Protein AF-A0A3D1I9N8-F1 (afdb_monomer_lite)

pLDDT: mean 86.3, std 16.79, range [46.5, 98.31]

Sequence (96 aa):
MIGLLALAAAQWLTAPTDWPAIKPNPVIERWRAQKRGIFLHFGMSTFTGDEYGGIPAGVDRYAPANADPEQWVTVAKRAGFRYAVLTAKHCYGFCL

Structure (mmCIF, N/CA/C/O backbone):
data_AF-A0A3D1I9N8-F1
#
_entry.id   AF-A0A3D1I9N8-F1
#
loop_
_atom_site.group_PDB
_atom_site.id
_atom_site.type_symbol
_atom_site.label_atom_id
_atom_site.label_alt_id
_atom_site.label_comp_id
_atom_site.label_asym_id
_atom_site.label_entity_id
_atom_site.label_seq_id
_atom_site.pdbx_PDB_ins_code
_atom_site.Cartn_x
_atom_site.Cartn_y
_atom_site.Cartn_z
_atom_site.occupancy
_atom_site.B_iso_or_equiv
_atom_site.auth_seq_id
_atom_site.auth_comp_id
_atom_site.auth_asym_id
_atom_site.auth_atom_id
_atom_site.pdbx_PDB_model_num
ATOM 1 N N . MET A 1 1 ? 40.307 16.757 52.066 1.00 46.50 1 MET A N 1
ATOM 2 C CA . MET A 1 1 ? 39.883 16.970 50.665 1.00 46.50 1 MET A CA 1
ATOM 3 C C . MET A 1 1 ? 39.044 15.778 50.178 1.00 46.50 1 MET A C 1
ATOM 5 O O . MET A 1 1 ? 39.382 15.135 49.198 1.00 46.50 1 MET A O 1
ATOM 9 N N . ILE A 1 2 ? 37.973 15.435 50.903 1.00 48.75 2 ILE A N 1
ATOM 10 C CA . ILE A 1 2 ? 37.076 14.310 50.585 1.00 48.75 2 ILE A CA 1
ATOM 11 C C . ILE A 1 2 ? 35.683 14.756 51.030 1.00 48.75 2 ILE A C 1
ATOM 13 O O . ILE A 1 2 ? 35.363 14.672 52.209 1.00 48.75 2 ILE A O 1
ATOM 17 N N . GLY A 1 3 ? 34.898 15.355 50.140 1.00 48.25 3 GLY A N 1
A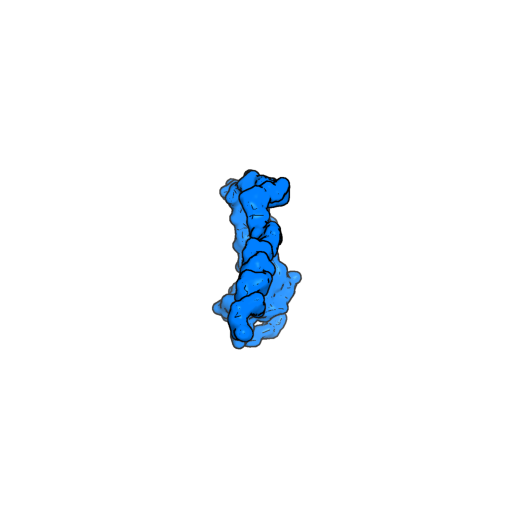TOM 18 C CA . GLY A 1 3 ? 33.596 15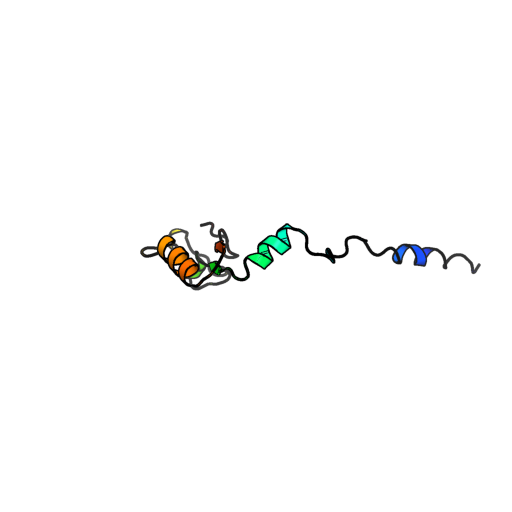.891 50.550 1.00 48.25 3 GLY A CA 1
ATOM 19 C C . GLY A 1 3 ? 32.778 16.574 49.466 1.00 48.25 3 GLY A C 1
ATOM 20 O O . GLY A 1 3 ? 31.904 17.360 49.800 1.00 48.25 3 GLY A O 1
ATOM 21 N N . LEU A 1 4 ? 33.051 16.320 48.182 1.00 52.47 4 LEU A N 1
ATOM 22 C CA . LEU A 1 4 ? 32.333 16.999 47.099 1.00 52.47 4 LEU A CA 1
ATOM 23 C C . LEU A 1 4 ? 32.093 16.100 45.875 1.00 52.47 4 LEU A C 1
ATOM 25 O O . LEU A 1 4 ? 32.296 16.517 44.744 1.00 52.47 4 LEU A O 1
ATOM 29 N N . LEU A 1 5 ? 31.689 14.844 46.089 1.00 50.06 5 LEU A N 1
ATOM 30 C CA . LEU A 1 5 ? 31.358 13.917 44.989 1.00 50.06 5 LEU A CA 1
ATOM 31 C C . LEU A 1 5 ? 30.003 13.206 45.139 1.00 50.06 5 LEU A C 1
ATOM 33 O O . LEU A 1 5 ? 29.665 12.372 44.310 1.00 50.06 5 LEU A O 1
ATOM 37 N N . ALA A 1 6 ? 29.193 13.544 46.148 1.00 53.00 6 ALA A N 1
ATOM 38 C CA . ALA A 1 6 ? 27.903 12.879 46.367 1.00 53.00 6 ALA A CA 1
ATOM 39 C C . ALA A 1 6 ? 26.685 13.622 45.778 1.00 53.00 6 ALA A C 1
ATOM 41 O O . ALA A 1 6 ? 25.613 13.033 45.690 1.00 53.00 6 ALA A O 1
ATOM 42 N N . LEU A 1 7 ? 26.813 14.888 45.352 1.00 50.88 7 LEU A N 1
ATOM 43 C CA . LEU A 1 7 ? 25.651 15.669 44.889 1.00 50.88 7 LEU A CA 1
ATOM 44 C C . LEU A 1 7 ? 25.342 15.556 43.385 1.00 50.88 7 LEU A C 1
ATOM 46 O O . LEU A 1 7 ? 24.248 15.926 42.969 1.00 50.88 7 LEU A O 1
ATOM 50 N N . ALA A 1 8 ? 26.254 15.029 42.565 1.00 52.47 8 ALA A N 1
ATOM 51 C CA . ALA A 1 8 ? 26.037 14.936 41.116 1.00 52.47 8 ALA A CA 1
ATOM 52 C C . ALA A 1 8 ? 25.188 13.721 40.689 1.00 52.47 8 ALA A C 1
ATOM 54 O O . ALA A 1 8 ? 24.643 13.717 39.590 1.00 52.47 8 ALA A O 1
ATOM 55 N N . ALA A 1 9 ? 25.031 12.700 41.542 1.00 53.69 9 ALA A N 1
ATOM 56 C CA . ALA A 1 9 ? 24.280 11.489 41.188 1.00 53.69 9 ALA A CA 1
ATOM 57 C C . ALA A 1 9 ? 22.749 11.678 41.237 1.00 53.69 9 ALA A C 1
ATOM 59 O O . ALA A 1 9 ? 22.017 10.944 40.579 1.00 53.69 9 ALA A O 1
ATOM 60 N N . ALA A 1 10 ? 22.252 12.680 41.972 1.00 52.06 10 ALA A N 1
ATOM 61 C CA . ALA A 1 10 ? 20.813 12.914 42.131 1.00 52.06 10 ALA A CA 1
ATOM 62 C C . ALA A 1 10 ? 20.137 13.477 40.864 1.00 52.06 10 ALA A C 1
ATOM 64 O O . ALA A 1 10 ? 18.932 13.320 40.690 1.00 52.06 10 ALA A O 1
ATOM 65 N N . GLN A 1 11 ? 20.903 14.094 39.958 1.00 52.50 11 GLN A N 1
ATOM 66 C CA . GLN A 1 11 ? 20.383 14.706 38.727 1.00 52.50 11 GLN A CA 1
ATOM 67 C C . GLN A 1 11 ? 20.095 13.679 37.617 1.00 52.50 11 GLN A C 1
ATOM 69 O O . GLN A 1 11 ? 19.413 13.993 36.649 1.00 52.50 11 GLN A O 1
ATOM 74 N N . TRP A 1 12 ? 20.580 12.443 37.768 1.00 52.53 12 TRP A N 1
ATOM 75 C CA . TRP A 1 12 ? 20.374 11.352 36.807 1.00 52.53 12 TRP A CA 1
ATOM 76 C C . TRP A 1 12 ? 19.145 10.486 37.121 1.00 52.53 12 TRP A C 1
ATOM 78 O O . TRP A 1 12 ? 18.790 9.616 36.333 1.00 52.53 12 TRP A O 1
ATOM 88 N N . LEU A 1 13 ? 18.481 10.716 38.262 1.00 55.16 13 LEU A N 1
ATOM 89 C CA . LEU A 1 13 ? 17.276 9.983 38.672 1.00 55.16 13 LEU A CA 1
ATOM 90 C C . LEU A 1 13 ? 15.970 10.620 38.184 1.00 55.16 13 LEU A C 1
ATOM 92 O O . LEU A 1 13 ? 14.913 10.002 38.303 1.00 55.16 13 LEU A O 1
ATOM 96 N N . THR A 1 14 ? 16.011 11.811 37.583 1.00 58.94 14 THR A N 1
ATOM 97 C CA . THR A 1 14 ? 14.869 12.330 36.825 1.00 58.94 14 THR A CA 1
ATOM 98 C C . THR A 1 14 ? 14.928 11.746 35.423 1.00 58.94 14 THR A C 1
ATOM 100 O O . THR A 1 14 ? 15.373 12.400 34.481 1.00 58.94 14 THR A O 1
ATOM 103 N N . ALA A 1 15 ? 14.527 10.478 35.299 1.00 58.06 15 ALA A N 1
ATOM 104 C CA . ALA A 1 15 ? 14.239 9.901 33.997 1.00 58.06 15 ALA A CA 1
ATOM 105 C C . ALA A 1 15 ? 13.293 10.854 33.234 1.00 58.06 15 ALA A C 1
ATOM 107 O O . ALA A 1 15 ? 12.374 11.405 33.855 1.00 58.06 15 ALA A O 1
ATOM 108 N N . PRO A 1 16 ? 13.507 11.068 31.925 1.00 61.12 16 PRO A N 1
ATOM 109 C CA . PRO A 1 16 ? 12.588 11.837 31.097 1.00 61.12 16 PRO A CA 1
ATOM 110 C C . PRO A 1 16 ? 11.155 11.304 31.312 1.00 61.12 16 PRO A C 1
ATOM 112 O O . PRO A 1 16 ? 10.900 10.105 31.182 1.00 61.12 16 PRO A O 1
ATOM 115 N N . THR A 1 17 ? 10.226 12.164 31.751 1.00 58.50 17 THR A N 1
ATOM 116 C CA . THR A 1 17 ? 8.818 11.773 32.016 1.00 58.50 17 THR A CA 1
ATOM 117 C C . THR A 1 17 ? 8.030 11.503 30.731 1.00 58.50 17 THR A C 1
ATOM 119 O O . THR A 1 17 ? 6.914 10.993 30.767 1.00 58.50 17 THR A O 1
ATOM 122 N N . ASP A 1 18 ? 8.656 11.767 29.594 1.00 63.97 18 ASP A N 1
ATOM 123 C CA . ASP A 1 18 ? 8.319 11.425 28.215 1.00 63.97 18 ASP A CA 1
ATOM 124 C C . ASP A 1 18 ? 8.494 9.927 27.896 1.00 63.97 18 ASP A C 1
ATOM 126 O O . ASP A 1 18 ? 8.632 9.528 26.738 1.00 63.97 18 ASP A O 1
ATOM 130 N N . TRP A 1 19 ? 8.399 9.072 28.921 1.00 60.94 19 TRP A N 1
ATOM 131 C CA . TRP A 1 19 ? 8.156 7.643 28.752 1.00 60.94 19 TRP A CA 1
ATOM 132 C C . TRP A 1 19 ? 6.973 7.441 27.791 1.00 60.94 19 TRP A C 1
ATOM 134 O O . TRP A 1 19 ? 5.965 8.151 27.918 1.00 60.94 19 TRP A O 1
ATOM 144 N N . PRO A 1 20 ? 7.050 6.498 26.831 1.00 68.94 20 PRO A N 1
ATOM 145 C CA . PRO A 1 20 ? 5.974 6.293 25.872 1.00 68.94 20 PRO A CA 1
ATOM 146 C C . PRO A 1 20 ? 4.643 6.138 26.606 1.00 68.94 20 PRO A C 1
ATOM 148 O O . PRO A 1 20 ? 4.562 5.440 27.619 1.00 68.94 20 PRO A O 1
ATOM 151 N N . ALA A 1 21 ? 3.618 6.834 26.106 1.00 69.56 21 ALA A N 1
ATOM 152 C CA . ALA A 1 21 ? 2.313 6.934 26.747 1.00 69.56 21 ALA A CA 1
ATOM 153 C C . ALA A 1 21 ? 1.842 5.565 27.272 1.00 69.56 21 ALA A C 1
ATOM 155 O O . ALA A 1 21 ? 1.547 4.654 26.501 1.00 69.56 21 ALA A O 1
ATOM 156 N N . ILE A 1 22 ? 1.768 5.430 28.600 1.00 77.06 22 ILE A N 1
ATOM 157 C CA . ILE A 1 22 ? 1.400 4.170 29.271 1.00 77.06 22 ILE A CA 1
ATOM 158 C C . ILE A 1 22 ? -0.079 3.833 29.013 1.00 77.06 22 ILE A C 1
ATOM 160 O O . ILE A 1 22 ? -0.487 2.673 29.050 1.00 77.06 22 ILE A O 1
ATOM 164 N N . LYS A 1 23 ? -0.896 4.853 28.721 1.00 83.00 23 LYS A N 1
ATOM 165 C CA . LYS A 1 23 ? -2.310 4.708 28.375 1.00 83.00 23 LYS A CA 1
ATOM 166 C C . LYS A 1 23 ? -2.539 5.052 26.899 1.00 83.00 23 LYS A C 1
ATOM 168 O O . LYS A 1 23 ? -2.044 6.081 26.439 1.00 83.00 23 LYS A O 1
ATOM 173 N N . PRO A 1 24 ? -3.323 4.242 26.168 1.00 84.31 24 PRO A N 1
ATOM 174 C CA . PRO A 1 24 ? -3.759 4.577 24.820 1.00 84.31 24 PRO A CA 1
ATOM 175 C C . PRO A 1 24 ? -4.505 5.911 24.793 1.00 84.31 24 PRO A C 1
ATOM 177 O O . PRO A 1 24 ? -5.373 6.167 25.628 1.00 84.31 24 PRO A O 1
ATOM 180 N N . ASN A 1 25 ? -4.196 6.749 23.807 1.00 89.75 25 ASN A N 1
ATOM 181 C CA . ASN A 1 25 ? -5.006 7.927 23.523 1.00 89.75 25 ASN A CA 1
ATOM 182 C C . ASN A 1 25 ? -6.264 7.530 22.708 1.00 89.75 25 ASN A C 1
ATOM 184 O O . ASN A 1 25 ? -6.327 6.421 22.160 1.00 89.75 25 ASN A O 1
ATOM 188 N N . PRO A 1 26 ? -7.255 8.428 22.561 1.00 93.69 26 PRO A N 1
ATOM 189 C CA . PRO A 1 26 ? -8.472 8.132 21.801 1.00 93.69 26 PRO A CA 1
ATOM 190 C C . PRO A 1 26 ? -8.230 7.721 20.336 1.00 93.69 26 PRO A C 1
ATOM 192 O O . PRO A 1 26 ? -9.030 6.982 19.764 1.00 93.69 26 PRO A O 1
ATOM 195 N N . VAL A 1 27 ? -7.123 8.159 19.719 1.00 93.56 27 VAL A N 1
ATOM 196 C CA . VAL A 1 27 ? -6.757 7.797 18.337 1.00 93.56 27 VAL A CA 1
ATOM 197 C C . VAL A 1 27 ? -6.358 6.325 18.248 1.00 93.56 27 VAL A C 1
ATOM 199 O O . VAL A 1 27 ? -6.844 5.608 17.372 1.00 93.56 27 VAL A O 1
ATOM 202 N N . ILE A 1 28 ? -5.523 5.855 19.177 1.00 93.06 28 ILE A N 1
ATOM 203 C CA . ILE A 1 28 ? -5.121 4.448 19.257 1.00 93.06 28 ILE A CA 1
ATOM 204 C C . ILE A 1 28 ? -6.328 3.561 19.559 1.00 93.06 28 ILE A C 1
ATOM 206 O O . ILE A 1 28 ? -6.479 2.518 18.927 1.00 93.06 28 ILE A O 1
ATOM 210 N N . GLU A 1 29 ? -7.226 3.980 20.451 1.00 94.62 29 GLU A N 1
ATOM 211 C CA . GLU A 1 29 ? -8.453 3.223 20.731 1.00 94.62 29 GLU A CA 1
ATOM 212 C C . GLU A 1 29 ? -9.381 3.147 19.511 1.00 94.62 29 GLU A C 1
ATOM 214 O O . GLU A 1 29 ? -9.880 2.070 19.172 1.00 94.62 29 GLU A O 1
ATOM 219 N N . ARG A 1 30 ? -9.532 4.244 18.757 1.00 95.00 30 ARG A N 1
ATOM 220 C CA . ARG A 1 30 ? -10.275 4.239 17.487 1.00 95.00 30 ARG A CA 1
ATOM 221 C C . ARG A 1 30 ? -9.661 3.286 16.458 1.00 95.00 30 ARG A C 1
ATOM 223 O O . ARG A 1 30 ? -10.409 2.623 15.737 1.00 95.00 30 ARG A O 1
ATOM 230 N N . TRP A 1 31 ? -8.332 3.215 16.374 1.00 94.75 31 TRP A N 1
ATOM 231 C CA . TRP A 1 31 ? -7.629 2.283 15.489 1.00 94.75 31 TRP A CA 1
ATOM 232 C C . TRP A 1 31 ? -7.787 0.827 15.953 1.00 94.75 31 TRP A C 1
ATOM 234 O O . TRP A 1 31 ? -8.154 -0.035 15.155 1.00 94.75 31 TRP A O 1
ATOM 244 N N . ARG A 1 32 ? -7.637 0.551 17.255 1.00 94.88 32 ARG A N 1
ATOM 245 C CA . ARG A 1 32 ? -7.876 -0.775 17.856 1.00 94.88 32 ARG A CA 1
ATOM 246 C C . ARG A 1 32 ? -9.301 -1.270 17.624 1.00 94.88 32 ARG A C 1
ATOM 248 O O . ARG A 1 32 ? -9.503 -2.457 17.363 1.00 94.88 32 ARG A O 1
ATOM 255 N N . ALA A 1 33 ? -10.290 -0.376 17.667 1.00 96.19 33 ALA A N 1
ATOM 256 C CA . ALA A 1 33 ? -11.683 -0.700 17.366 1.00 96.19 33 ALA A CA 1
ATOM 257 C C . ALA A 1 33 ? -11.892 -1.179 15.916 1.00 96.19 33 ALA A C 1
ATOM 259 O O . ALA A 1 33 ? -12.834 -1.926 15.657 1.00 96.19 33 ALA A O 1
ATOM 260 N N . GLN A 1 34 ? -11.000 -0.821 14.981 1.00 96.44 34 GLN A N 1
ATOM 261 C CA . GLN A 1 34 ? -11.036 -1.334 13.607 1.00 96.44 34 GLN A CA 1
ATOM 262 C C . GLN A 1 34 ? -10.611 -2.808 13.504 1.00 96.44 34 GLN A C 1
ATOM 264 O O . GLN A 1 34 ? -10.951 -3.457 12.521 1.00 96.44 34 GLN A O 1
ATOM 269 N N . LYS A 1 35 ? -9.909 -3.355 14.508 1.00 95.75 35 LYS A N 1
ATOM 270 C CA . LYS A 1 35 ? -9.417 -4.746 14.613 1.00 95.75 35 LYS A CA 1
ATOM 271 C C . LYS A 1 35 ? -8.406 -5.175 13.545 1.00 95.75 35 LYS A C 1
ATOM 273 O O . LYS A 1 35 ? -7.331 -5.645 13.900 1.00 95.75 35 LYS A O 1
ATOM 278 N N . ARG A 1 36 ? -8.738 -5.058 12.258 1.00 95.75 36 ARG A N 1
ATOM 279 C CA . ARG A 1 36 ? -7.935 -5.540 11.128 1.00 95.75 36 ARG A CA 1
ATOM 280 C C . ARG A 1 36 ? -7.99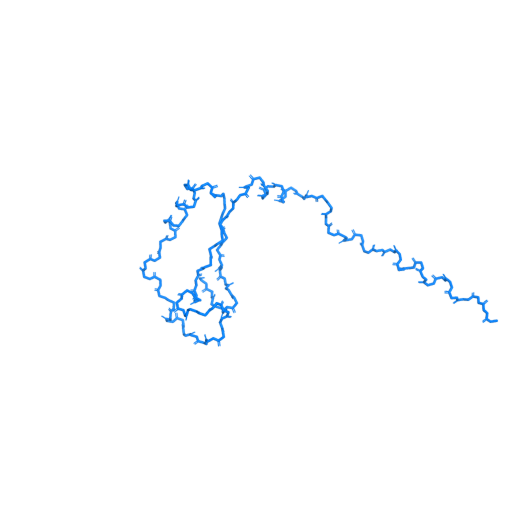2 -4.571 9.949 1.00 95.75 36 ARG A C 1
ATOM 282 O O . ARG A 1 36 ? -9.062 -4.093 9.575 1.00 95.75 36 ARG A O 1
ATOM 289 N N . GLY A 1 37 ? -6.836 -4.335 9.343 1.00 97.19 37 GLY A N 1
ATOM 290 C CA . GLY A 1 37 ? -6.683 -3.623 8.076 1.00 97.19 37 GLY A CA 1
ATOM 291 C C . GLY A 1 37 ? -5.749 -4.383 7.139 1.00 97.19 37 GLY A C 1
ATOM 292 O O . GLY A 1 37 ? -5.200 -5.417 7.522 1.00 97.19 37 GLY A O 1
ATOM 293 N N . ILE A 1 38 ? -5.599 -3.874 5.921 1.00 97.62 38 ILE A N 1
ATOM 294 C CA . ILE A 1 38 ? -4.716 -4.429 4.890 1.00 97.62 38 ILE A CA 1
ATOM 295 C C . ILE A 1 38 ? -3.600 -3.437 4.552 1.00 97.62 38 ILE A C 1
ATOM 297 O O . ILE A 1 38 ? -3.819 -2.225 4.563 1.00 97.62 38 ILE A O 1
ATOM 301 N N . PHE A 1 39 ? -2.412 -3.953 4.240 1.00 97.81 39 PHE A N 1
ATOM 302 C CA . PHE A 1 39 ? -1.295 -3.166 3.724 1.00 97.81 39 PHE A CA 1
ATOM 303 C C . PHE A 1 39 ? -1.034 -3.570 2.269 1.00 97.81 39 PHE A C 1
ATOM 305 O O . PHE A 1 39 ? -0.747 -4.731 1.989 1.00 97.81 39 PHE A O 1
ATOM 312 N N . LEU A 1 40 ? -1.164 -2.616 1.351 1.00 97.31 40 LEU A N 1
ATOM 313 C CA . LEU A 1 40 ? -0.965 -2.784 -0.083 1.00 97.31 40 LEU A CA 1
ATOM 314 C C . LEU A 1 40 ? 0.439 -2.296 -0.470 1.00 97.31 40 LEU A C 1
ATOM 316 O O . LEU A 1 40 ? 0.665 -1.094 -0.624 1.00 97.31 40 LEU A O 1
ATOM 320 N N . HIS A 1 41 ? 1.371 -3.240 -0.626 1.00 96.56 41 HIS A N 1
ATOM 321 C CA . HIS A 1 41 ? 2.672 -2.994 -1.252 1.00 96.56 41 HIS A CA 1
ATOM 322 C C . HIS A 1 41 ? 2.545 -3.217 -2.759 1.00 96.56 41 HIS A C 1
ATOM 324 O O . HIS A 1 41 ? 2.532 -4.349 -3.234 1.00 96.56 41 HIS A O 1
ATOM 330 N N . PHE A 1 42 ? 2.411 -2.122 -3.500 1.00 96.75 42 PHE A N 1
ATOM 331 C CA . PHE A 1 42 ? 2.305 -2.124 -4.954 1.00 96.75 42 PHE A CA 1
ATOM 332 C C . PHE A 1 42 ? 3.103 -0.946 -5.504 1.00 96.75 42 PHE A C 1
ATOM 334 O O . PHE A 1 42 ? 2.984 0.160 -4.990 1.00 96.75 42 PHE A O 1
ATOM 341 N N . GLY A 1 43 ? 3.940 -1.171 -6.512 1.00 95.31 43 GLY A N 1
ATOM 342 C CA . GLY A 1 43 ? 4.796 -0.124 -7.065 1.00 95.31 43 GLY A CA 1
ATOM 343 C C . GLY A 1 43 ? 5.934 -0.700 -7.890 1.00 95.31 43 GLY A C 1
ATOM 344 O O . GLY A 1 43 ? 5.838 -1.821 -8.378 1.00 95.31 43 GLY A O 1
ATOM 345 N N . MET A 1 44 ? 7.027 0.049 -8.041 1.00 96.38 44 MET A N 1
ATOM 346 C CA . MET A 1 44 ? 8.148 -0.356 -8.898 1.00 96.38 44 MET A CA 1
ATOM 347 C C . MET A 1 44 ? 8.701 -1.750 -8.558 1.00 96.38 44 MET A C 1
ATOM 349 O O . MET A 1 44 ? 8.916 -2.547 -9.467 1.00 96.38 44 MET A O 1
ATOM 353 N N . SER A 1 45 ? 8.813 -2.089 -7.268 1.00 95.19 45 SER A N 1
ATOM 354 C CA . SER A 1 45 ? 9.228 -3.421 -6.799 1.00 95.19 45 SER A CA 1
ATOM 355 C C . SER A 1 45 ? 8.380 -4.562 -7.377 1.00 95.19 45 SER A C 1
ATOM 357 O O . SER A 1 45 ? 8.905 -5.634 -7.663 1.00 95.19 45 SER A O 1
ATOM 359 N N . THR A 1 46 ? 7.090 -4.326 -7.650 1.00 95.81 46 THR A N 1
ATOM 360 C CA . THR A 1 46 ? 6.197 -5.296 -8.305 1.00 95.81 46 THR A CA 1
ATOM 361 C C . THR A 1 46 ? 6.624 -5.603 -9.747 1.00 95.81 46 THR A C 1
ATOM 363 O O . THR A 1 46 ? 6.425 -6.719 -10.218 1.00 95.81 46 THR A O 1
ATOM 366 N N . PHE A 1 47 ? 7.221 -4.640 -10.455 1.00 95.56 47 PHE A N 1
ATOM 367 C CA . PHE A 1 47 ? 7.611 -4.771 -11.866 1.00 95.56 47 PHE A CA 1
ATOM 368 C C . PHE A 1 47 ? 9.089 -5.118 -12.061 1.00 95.56 47 PHE A C 1
ATOM 370 O O . PHE A 1 47 ? 9.465 -5.680 -13.096 1.00 95.56 47 PHE A O 1
ATOM 377 N N . THR A 1 48 ? 9.939 -4.771 -11.100 1.00 94.56 48 THR A N 1
ATOM 378 C CA . THR A 1 48 ? 11.377 -5.068 -11.131 1.00 94.56 48 THR A CA 1
ATOM 379 C C . THR A 1 48 ? 11.717 -6.383 -10.438 1.00 94.56 48 THR A C 1
ATOM 381 O O . THR A 1 48 ? 12.740 -6.976 -10.764 1.00 94.56 48 THR A O 1
ATOM 384 N N . GLY A 1 49 ? 10.876 -6.852 -9.508 1.00 94.62 49 GLY A N 1
ATOM 385 C CA . GLY A 1 49 ? 11.192 -7.986 -8.634 1.00 94.62 49 GLY A CA 1
ATOM 386 C C . GLY A 1 49 ? 12.236 -7.653 -7.562 1.00 94.62 49 GLY A C 1
ATOM 387 O O . GLY A 1 49 ? 12.701 -8.550 -6.865 1.00 94.62 49 GLY A O 1
ATOM 388 N N . ASP A 1 50 ? 12.609 -6.378 -7.434 1.00 94.19 50 ASP A N 1
ATOM 389 C CA . ASP A 1 50 ? 13.545 -5.884 -6.433 1.00 94.19 50 ASP A CA 1
ATOM 390 C C . ASP A 1 50 ? 12.787 -5.175 -5.307 1.00 94.19 50 ASP A C 1
ATOM 392 O O . ASP A 1 50 ? 12.241 -4.078 -5.474 1.00 94.19 50 ASP A O 1
ATOM 396 N N . GLU A 1 51 ? 12.776 -5.814 -4.142 1.00 92.38 51 GLU A N 1
ATOM 397 C CA . GLU A 1 51 ? 12.067 -5.345 -2.955 1.00 92.38 51 GLU A CA 1
ATOM 398 C C . GLU A 1 51 ? 12.607 -4.002 -2.441 1.00 92.38 51 GLU A C 1
ATOM 400 O O . GLU A 1 51 ? 11.837 -3.163 -1.975 1.00 92.38 51 GLU A O 1
ATOM 405 N N . TYR A 1 52 ? 13.917 -3.766 -2.559 1.00 93.06 52 TYR A N 1
ATOM 406 C CA . TYR A 1 52 ? 14.591 -2.655 -1.881 1.00 93.06 52 TYR A CA 1
ATOM 407 C C . TYR A 1 52 ? 15.093 -1.552 -2.814 1.00 93.06 52 TYR A C 1
ATOM 409 O O . TYR A 1 52 ? 15.426 -0.466 -2.341 1.00 93.06 52 TYR A O 1
ATOM 417 N N . GLY A 1 53 ? 15.117 -1.798 -4.124 1.00 89.25 53 GLY A N 1
ATOM 418 C CA . GLY A 1 53 ? 15.562 -0.824 -5.122 1.00 89.25 53 GLY A CA 1
ATOM 419 C C . GLY A 1 53 ? 17.073 -0.673 -5.217 1.00 89.25 53 GLY A C 1
ATOM 420 O O . GLY A 1 53 ? 17.576 0.429 -5.423 1.00 89.25 53 GLY A O 1
ATOM 421 N N . GLY A 1 54 ? 17.798 -1.782 -5.080 1.00 90.88 54 GLY A N 1
ATOM 422 C CA . GLY A 1 54 ? 19.223 -1.850 -5.396 1.00 90.88 54 GLY A CA 1
ATOM 423 C C . GLY A 1 54 ? 19.515 -1.868 -6.902 1.00 90.88 54 GLY A C 1
ATOM 424 O O . GLY A 1 54 ? 20.613 -1.500 -7.314 1.00 90.88 54 GLY A O 1
ATOM 425 N N . ILE A 1 55 ? 18.550 -2.271 -7.728 1.00 89.50 55 ILE A N 1
ATOM 426 C CA . ILE A 1 55 ? 18.640 -2.307 -9.187 1.00 89.50 55 ILE A CA 1
ATOM 427 C C . ILE A 1 55 ? 17.905 -1.085 -9.739 1.00 89.50 55 ILE A C 1
ATOM 429 O O . ILE A 1 55 ? 16.681 -1.028 -9.613 1.00 89.50 55 ILE A O 1
ATOM 433 N N . PRO A 1 56 ? 18.596 -0.124 -10.379 1.00 90.69 56 PRO A N 1
ATOM 434 C CA . PRO A 1 56 ? 17.944 1.011 -11.018 1.00 90.69 56 PRO A CA 1
ATOM 435 C C . PRO A 1 56 ? 16.991 0.562 -12.130 1.00 90.69 56 PRO A C 1
ATOM 437 O O . PRO A 1 56 ? 17.350 -0.265 -12.968 1.00 90.69 56 PRO A O 1
ATOM 440 N N . ALA A 1 57 ? 15.801 1.152 -12.178 1.00 91.75 57 ALA A N 1
ATOM 441 C CA . ALA A 1 57 ? 14.861 0.998 -13.280 1.00 91.75 57 ALA A CA 1
ATOM 442 C C . ALA A 1 57 ? 14.324 2.363 -13.700 1.00 91.75 57 ALA A C 1
ATOM 444 O O . ALA A 1 57 ? 14.126 3.256 -12.872 1.00 91.75 57 ALA A O 1
ATOM 445 N N . GLY A 1 58 ? 14.086 2.512 -15.001 1.00 93.81 58 GLY A N 1
ATOM 446 C CA . GLY A 1 58 ? 13.375 3.663 -15.532 1.00 93.81 58 GLY A CA 1
ATOM 447 C C . GLY A 1 58 ? 11.902 3.650 -15.119 1.00 93.81 58 GLY A C 1
ATOM 448 O O . GLY A 1 58 ? 11.330 2.611 -14.781 1.00 93.81 58 GLY A O 1
ATOM 449 N N . VAL A 1 59 ? 11.277 4.827 -15.141 1.00 93.62 59 VAL A N 1
ATOM 450 C CA . VAL A 1 59 ? 9.851 4.999 -14.809 1.00 93.62 59 VAL A CA 1
ATOM 451 C C . VAL A 1 59 ? 8.929 4.214 -15.746 1.00 93.62 59 VAL A C 1
ATOM 453 O O . VAL A 1 59 ? 7.851 3.801 -15.337 1.00 93.62 59 VAL A O 1
ATOM 456 N N . ASP A 1 60 ? 9.381 3.952 -16.971 1.00 95.38 60 ASP A N 1
ATOM 457 C CA . ASP A 1 60 ? 8.717 3.136 -17.988 1.00 95.38 60 ASP A CA 1
ATOM 458 C C . ASP A 1 60 ? 8.521 1.678 -17.558 1.00 95.38 60 ASP A C 1
ATOM 460 O O . ASP A 1 60 ? 7.645 0.985 -18.078 1.00 95.38 60 ASP A O 1
ATOM 464 N N . ARG A 1 61 ? 9.293 1.207 -16.571 1.00 95.94 61 ARG A N 1
ATOM 465 C CA . ARG A 1 61 ? 9.129 -0.141 -16.033 1.00 95.94 61 ARG A CA 1
ATOM 466 C C . ARG A 1 61 ? 7.844 -0.304 -15.220 1.00 95.94 61 ARG A C 1
ATOM 468 O O . ARG A 1 61 ? 7.339 -1.422 -15.113 1.00 95.94 61 ARG A O 1
ATOM 475 N N . TYR A 1 62 ? 7.302 0.779 -14.667 1.00 96.38 62 TYR A N 1
ATOM 476 C CA . TYR A 1 62 ? 6.014 0.756 -13.984 1.00 96.38 62 TYR A CA 1
ATOM 477 C C . TYR A 1 62 ? 4.874 0.718 -15.013 1.00 96.38 62 TYR A C 1
ATOM 479 O O . TYR A 1 62 ? 4.517 1.735 -15.604 1.00 96.38 62 TYR A O 1
ATOM 487 N N . ALA A 1 63 ? 4.298 -0.468 -15.230 1.00 96.44 63 ALA A N 1
ATOM 488 C CA . ALA A 1 63 ? 3.315 -0.712 -16.289 1.00 96.44 63 ALA A CA 1
ATOM 489 C C . ALA A 1 63 ? 2.088 -1.510 -15.786 1.00 96.44 63 ALA A C 1
ATOM 491 O O . ALA A 1 63 ? 1.926 -2.689 -16.117 1.00 96.44 63 ALA A O 1
ATOM 492 N N . PRO A 1 64 ? 1.203 -0.905 -14.970 1.00 96.19 64 PRO A N 1
ATOM 493 C CA . PRO A 1 64 ? 0.083 -1.588 -14.315 1.00 96.19 64 PRO A CA 1
ATOM 494 C C . PRO A 1 64 ? -1.124 -1.818 -15.248 1.00 96.19 64 PRO A C 1
ATOM 496 O O . PRO A 1 64 ? -2.209 -1.303 -15.002 1.00 96.19 64 PRO A O 1
ATOM 499 N N . ALA A 1 65 ? -0.962 -2.612 -16.311 1.00 96.19 65 ALA A N 1
ATOM 500 C CA . ALA A 1 65 ? -1.982 -2.765 -17.360 1.00 96.19 65 ALA A CA 1
ATOM 501 C C . ALA A 1 65 ? -3.349 -3.294 -16.871 1.00 96.19 65 ALA A C 1
ATOM 503 O O . ALA A 1 65 ? -4.376 -2.923 -17.424 1.00 96.19 65 ALA A O 1
ATOM 504 N N . ASN A 1 66 ? -3.361 -4.144 -15.839 1.00 95.44 66 ASN A N 1
ATOM 505 C CA . ASN A 1 66 ? -4.572 -4.795 -15.319 1.00 95.44 66 ASN A CA 1
ATOM 506 C C . ASN A 1 66 ? -4.791 -4.527 -13.819 1.00 95.44 66 ASN A C 1
ATOM 508 O O . ASN A 1 66 ? -5.423 -5.328 -13.132 1.00 95.44 66 ASN A O 1
ATOM 512 N N . ALA A 1 67 ? -4.202 -3.459 -13.274 1.00 96.00 67 ALA A N 1
ATOM 513 C CA . ALA A 1 67 ? -4.422 -3.111 -11.875 1.00 96.00 67 ALA A CA 1
ATOM 514 C C . ALA A 1 67 ? -5.835 -2.540 -11.691 1.00 96.00 67 ALA A C 1
ATOM 516 O O . ALA A 1 67 ? -6.206 -1.576 -12.355 1.00 96.00 67 ALA A O 1
ATOM 517 N N . ASP A 1 68 ? -6.594 -3.114 -10.758 1.00 97.75 68 ASP A N 1
ATOM 518 C CA . ASP A 1 68 ? -7.951 -2.683 -10.415 1.00 97.75 68 ASP A CA 1
ATOM 519 C C . ASP A 1 68 ? -8.050 -2.410 -8.899 1.00 97.75 68 ASP A C 1
ATOM 521 O O . ASP A 1 68 ? -8.369 -3.309 -8.109 1.00 97.75 68 ASP A O 1
ATOM 525 N N . PRO A 1 69 ? -7.754 -1.171 -8.457 1.00 96.44 69 PRO A N 1
ATOM 526 C CA . PRO A 1 69 ? -7.854 -0.794 -7.050 1.00 96.44 69 PRO A CA 1
ATOM 527 C C . PRO A 1 69 ? -9.273 -0.907 -6.477 1.00 96.44 69 PRO A C 1
ATOM 529 O O . PRO A 1 69 ? -9.428 -1.124 -5.271 1.00 96.44 69 PRO A O 1
ATOM 532 N N . GLU A 1 70 ? -10.314 -0.786 -7.309 1.00 98.06 70 GLU A N 1
ATOM 533 C CA . GLU A 1 70 ? -11.701 -0.950 -6.870 1.00 98.06 70 GLU A CA 1
ATOM 534 C C . GLU A 1 70 ? -11.977 -2.409 -6.498 1.00 98.06 70 GLU A C 1
ATOM 536 O O . GLU A 1 70 ? -12.569 -2.684 -5.445 1.00 98.06 70 GLU A O 1
ATOM 541 N N . GLN A 1 71 ? -11.474 -3.355 -7.295 1.00 98.19 71 GLN A N 1
ATOM 542 C CA . GLN A 1 71 ? -11.537 -4.778 -6.975 1.00 98.19 71 GLN A CA 1
ATOM 543 C C . GLN A 1 71 ? -10.794 -5.097 -5.672 1.00 98.19 71 GLN A C 1
ATOM 545 O O . GLN A 1 71 ? -11.351 -5.803 -4.823 1.00 98.19 71 GLN A O 1
ATOM 550 N N . TRP A 1 72 ? -9.603 -4.527 -5.451 1.00 97.81 72 TRP A N 1
ATOM 551 C CA . TRP A 1 72 ? -8.835 -4.734 -4.213 1.00 97.81 72 TRP A CA 1
ATOM 552 C C . TRP A 1 72 ? -9.627 -4.297 -2.978 1.00 97.81 72 TRP A C 1
ATOM 554 O O . TRP A 1 72 ? -9.782 -5.063 -2.021 1.00 97.81 72 TRP A O 1
ATOM 564 N N . VAL A 1 73 ? -10.174 -3.077 -3.005 1.00 97.75 73 VAL A N 1
ATOM 565 C CA . VAL A 1 73 ? -10.949 -2.518 -1.887 1.00 97.75 73 VAL A CA 1
ATOM 566 C C . VAL A 1 73 ? -12.259 -3.282 -1.692 1.00 97.7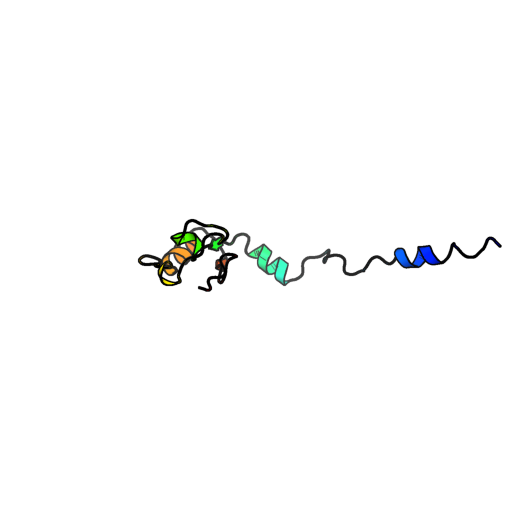5 73 VAL A C 1
ATOM 568 O O . VAL A 1 73 ? -12.646 -3.558 -0.552 1.00 97.75 73 VAL A O 1
ATOM 571 N N . THR A 1 74 ? -12.923 -3.683 -2.778 1.00 98.31 74 THR A N 1
ATOM 572 C CA . THR A 1 74 ? -14.166 -4.464 -2.729 1.00 98.31 74 THR A CA 1
ATOM 573 C C . THR A 1 74 ? -13.950 -5.813 -2.053 1.00 98.31 74 THR A C 1
ATOM 575 O O . THR A 1 74 ? -14.708 -6.178 -1.148 1.00 98.31 74 THR A O 1
ATOM 578 N N . VAL A 1 75 ? -12.904 -6.548 -2.440 1.00 98.25 75 VAL A N 1
ATOM 579 C CA . VAL A 1 75 ? -12.568 -7.839 -1.825 1.00 98.25 75 VAL A CA 1
ATOM 580 C C . VAL A 1 75 ? -12.150 -7.656 -0.370 1.00 98.25 75 VAL A C 1
ATOM 582 O O . VAL A 1 75 ? -12.656 -8.373 0.493 1.00 98.25 75 VAL A O 1
ATOM 585 N N . ALA A 1 76 ? -11.310 -6.665 -0.062 1.00 97.69 76 ALA A N 1
ATOM 586 C CA . ALA A 1 76 ? -10.884 -6.400 1.310 1.00 97.69 76 ALA A CA 1
ATOM 587 C C . ALA A 1 76 ? -12.078 -6.080 2.230 1.00 97.69 76 ALA A C 1
ATOM 589 O O . ALA A 1 76 ? -12.193 -6.625 3.331 1.00 97.69 76 ALA A O 1
ATOM 590 N N . LYS A 1 77 ? -13.020 -5.258 1.755 1.00 97.38 77 LYS A N 1
ATOM 591 C CA . LYS A 1 77 ? -14.249 -4.938 2.489 1.00 97.38 77 LYS A CA 1
ATOM 592 C C . LYS A 1 77 ? -15.115 -6.181 2.710 1.00 97.38 77 LYS A C 1
ATOM 594 O O . LYS A 1 77 ? -15.587 -6.391 3.825 1.00 97.38 77 LYS A O 1
ATOM 599 N N . ARG A 1 78 ? -15.295 -7.024 1.684 1.00 98.19 78 ARG A N 1
ATOM 600 C CA . ARG A 1 78 ? -16.037 -8.299 1.791 1.00 98.19 78 ARG A CA 1
ATOM 601 C C . ARG A 1 78 ? -15.375 -9.281 2.764 1.00 98.19 78 ARG A C 1
ATOM 603 O O . ARG A 1 78 ? -16.080 -9.992 3.469 1.00 98.19 78 ARG A O 1
ATOM 610 N N . ALA A 1 79 ? -14.047 -9.276 2.848 1.00 97.50 79 ALA A N 1
ATOM 611 C CA . ALA A 1 79 ? -13.268 -10.080 3.791 1.00 97.50 79 ALA A CA 1
ATOM 612 C C . ALA A 1 79 ? -13.233 -9.511 5.229 1.00 97.50 79 ALA A C 1
ATOM 614 O O . ALA A 1 79 ? -12.613 -10.104 6.111 1.00 97.50 79 ALA A O 1
ATOM 615 N N . GLY A 1 80 ? -13.892 -8.375 5.491 1.00 97.06 80 GLY A N 1
ATOM 616 C CA . GLY A 1 80 ? -14.016 -7.795 6.831 1.00 97.06 80 GLY A CA 1
ATOM 617 C C . GLY A 1 80 ? -12.877 -6.858 7.250 1.00 97.06 80 GLY A C 1
ATOM 618 O O . GLY A 1 80 ? -12.805 -6.485 8.423 1.00 97.06 80 GLY A O 1
ATOM 619 N N . PHE A 1 81 ? -11.999 -6.444 6.330 1.00 98.31 81 PHE A N 1
ATOM 620 C CA . PHE A 1 81 ? -10.996 -5.415 6.616 1.00 98.31 81 PHE A CA 1
ATOM 621 C C . PHE A 1 81 ? -11.641 -4.030 6.738 1.00 98.31 81 PHE A C 1
ATOM 623 O O . PHE A 1 81 ? -12.581 -3.687 6.019 1.00 98.31 81 PHE A O 1
ATOM 630 N N . ARG A 1 82 ? -11.137 -3.220 7.675 1.00 97.81 82 ARG A N 1
ATOM 631 C CA . ARG A 1 82 ? -11.760 -1.946 8.069 1.00 97.81 82 ARG A CA 1
ATOM 632 C C . ARG A 1 82 ? -11.022 -0.700 7.593 1.00 97.81 82 ARG A C 1
ATOM 634 O O . ARG A 1 82 ? -11.597 0.383 7.608 1.00 97.81 82 ARG A O 1
ATOM 641 N N . TYR A 1 83 ? -9.775 -0.856 7.171 1.00 97.12 83 TYR A N 1
ATOM 642 C CA . TYR A 1 83 ? -8.954 0.193 6.579 1.00 97.12 83 TYR A CA 1
ATOM 643 C C . TYR A 1 83 ? -7.888 -0.429 5.671 1.00 97.12 83 TYR A C 1
ATOM 645 O O . TYR A 1 83 ? -7.569 -1.615 5.803 1.00 97.12 83 TYR A O 1
ATOM 653 N N . ALA A 1 84 ? -7.337 0.383 4.773 1.00 97.38 84 ALA A N 1
ATOM 654 C CA . ALA A 1 84 ? -6.222 0.025 3.909 1.00 97.38 84 ALA A CA 1
ATOM 655 C C . ALA A 1 84 ? -5.099 1.056 4.059 1.00 97.38 84 ALA A C 1
ATOM 657 O O . ALA A 1 84 ? -5.366 2.246 4.234 1.00 97.38 84 ALA A O 1
ATOM 658 N N . VAL A 1 85 ? -3.856 0.592 3.987 1.00 97.75 85 VAL A N 1
ATOM 659 C CA . VAL A 1 85 ? -2.656 1.428 3.891 1.00 97.75 85 VAL A CA 1
ATOM 660 C C . VAL A 1 85 ? -2.036 1.164 2.527 1.00 97.75 85 VAL A C 1
ATOM 662 O O . VAL A 1 85 ? -1.717 0.018 2.220 1.00 97.75 85 VAL A O 1
ATOM 665 N N . LEU A 1 86 ? -1.902 2.203 1.705 1.00 97.38 86 LEU A N 1
ATOM 666 C CA . LEU A 1 86 ? -1.243 2.132 0.402 1.00 97.38 86 LEU A CA 1
ATOM 667 C C . LEU A 1 86 ? 0.171 2.698 0.521 1.00 97.38 86 LEU A C 1
ATOM 669 O O . LEU A 1 86 ? 0.354 3.809 1.024 1.00 97.38 86 LEU A O 1
ATOM 673 N N . THR A 1 87 ? 1.163 1.955 0.035 1.00 96.94 87 THR A N 1
ATOM 674 C CA . THR A 1 87 ? 2.544 2.438 -0.040 1.00 96.94 87 THR A CA 1
A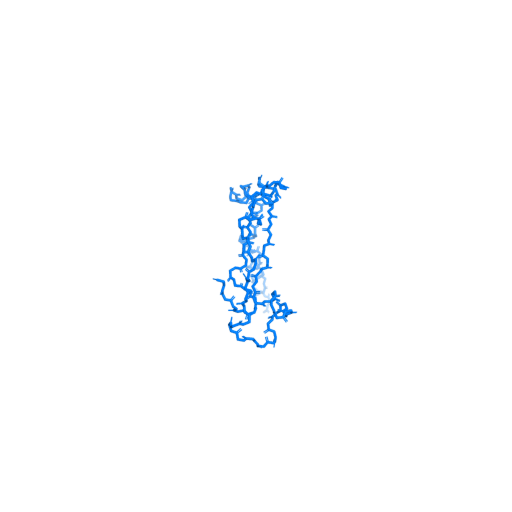TOM 675 C C . THR A 1 87 ? 2.676 3.487 -1.143 1.00 96.94 87 THR A C 1
ATOM 677 O O . THR A 1 87 ? 3.005 3.159 -2.273 1.00 96.94 87 THR A O 1
ATOM 680 N N 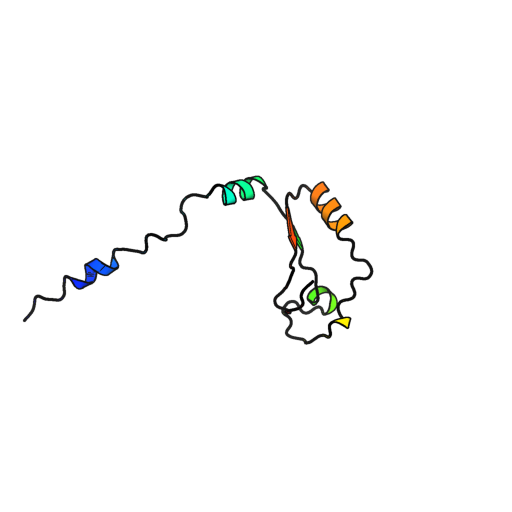. ALA A 1 88 ? 2.448 4.762 -0.815 1.00 96.94 88 ALA A N 1
ATOM 681 C CA . ALA A 1 88 ? 2.605 5.866 -1.771 1.00 96.94 88 ALA A CA 1
ATOM 682 C C . ALA A 1 88 ? 4.054 6.022 -2.277 1.00 96.94 88 ALA A C 1
ATOM 684 O O . ALA A 1 88 ? 4.277 6.463 -3.400 1.00 96.94 88 ALA A O 1
ATOM 685 N N . LYS A 1 89 ? 5.041 5.649 -1.449 1.00 95.62 89 LYS A N 1
ATOM 686 C CA . LYS A 1 89 ? 6.466 5.597 -1.803 1.00 95.62 89 LYS A CA 1
ATOM 687 C C . LYS A 1 89 ? 7.174 4.528 -0.971 1.00 95.62 89 LYS A C 1
ATOM 689 O O . LYS A 1 89 ? 7.148 4.600 0.258 1.00 95.62 89 LYS A O 1
ATOM 694 N N . HIS A 1 90 ? 7.826 3.568 -1.624 1.00 95.12 90 HIS A N 1
ATOM 695 C CA . HIS A 1 90 ? 8.643 2.541 -0.959 1.00 95.12 90 HIS A CA 1
ATOM 696 C C . HIS A 1 90 ? 10.123 2.966 -0.863 1.00 95.12 90 HIS A C 1
ATOM 698 O O . HIS A 1 90 ? 10.490 4.077 -1.268 1.00 95.12 90 HIS A O 1
ATOM 704 N N . CYS A 1 91 ? 10.995 2.101 -0.337 1.00 94.81 91 CYS A N 1
ATOM 705 C CA . CYS A 1 91 ? 12.445 2.337 -0.312 1.00 94.81 91 CYS A CA 1
ATOM 706 C C . CYS A 1 91 ? 13.075 2.388 -1.713 1.00 94.81 91 CYS A C 1
ATOM 708 O O . CYS A 1 91 ? 14.081 3.068 -1.876 1.00 94.81 91 CYS A O 1
ATOM 710 N N . TYR A 1 92 ? 12.407 1.829 -2.731 1.00 92.75 92 TYR A N 1
ATOM 711 C CA . TYR A 1 92 ? 12.773 2.008 -4.141 1.00 92.75 92 TYR A CA 1
ATOM 712 C C . TYR A 1 92 ? 12.819 3.493 -4.569 1.00 92.75 92 TYR A C 1
ATOM 714 O O . TYR A 1 92 ? 13.536 3.866 -5.489 1.00 92.75 92 TYR A O 1
ATOM 722 N N . GLY A 1 93 ? 12.041 4.368 -3.915 1.00 92.69 93 GLY A N 1
ATOM 723 C CA . GLY A 1 93 ? 12.034 5.813 -4.184 1.00 92.69 93 GLY A CA 1
ATOM 724 C C . GLY A 1 93 ? 11.050 6.281 -5.262 1.00 92.69 93 GLY A C 1
ATOM 725 O O . GLY A 1 93 ? 10.834 7.483 -5.383 1.00 92.69 93 GLY A O 1
ATOM 726 N N . PHE A 1 94 ? 10.402 5.360 -5.979 1.00 93.81 94 PHE A N 1
ATOM 727 C CA . PHE A 1 94 ? 9.303 5.662 -6.902 1.00 93.81 94 PHE A CA 1
ATOM 728 C C . PHE A 1 94 ? 8.038 6.094 -6.139 1.00 93.81 94 PHE A C 1
ATOM 730 O O . PHE A 1 94 ? 7.636 5.414 -5.189 1.00 93.81 94 PHE A O 1
ATOM 737 N N . CYS A 1 95 ? 7.419 7.201 -6.559 1.00 94.81 95 CYS A N 1
ATOM 738 C CA . CYS A 1 95 ? 6.133 7.680 -6.044 1.00 94.81 95 CYS A CA 1
ATOM 739 C C . CYS A 1 95 ? 4.995 7.214 -6.961 1.00 94.81 95 CYS A C 1
ATOM 741 O O . CYS A 1 95 ? 5.104 7.378 -8.177 1.00 94.81 95 CYS A O 1
ATOM 743 N N . LEU A 1 96 ? 3.936 6.654 -6.368 1.00 91.25 96 LEU A N 1
ATOM 744 C CA . LEU A 1 96 ? 2.696 6.281 -7.061 1.00 91.25 96 LEU A CA 1
ATOM 745 C C . LEU A 1 96 ? 1.863 7.496 -7.483 1.00 91.25 96 LEU A C 1
ATOM 747 O O . LEU A 1 96 ? 1.881 8.510 -6.746 1.00 91.25 96 LEU A O 1
#

Radius of gyration: 24.45 Å; chains: 1; bounding box: 56×27×69 Å

Foldseek 3Di:
DPDPDPPPVVVVPPDPPVDPPPDDDPVVVVVVVQVAAEEDDDDLCVQPVDQQQPDDDDPVSTDCPPDDVVVVVVVCVVVSHRYYHYCQAHNSGDGD

Secondary structure (DSSP, 8-state):
---SSSSSGGGGS---S----SS--HHHHHHHHT---EEE--SHHHHH--SS--S---GGG---TT--HHHHHHHHHHTT---EEE-SB-TT--B-